Protein AF-A0A537M544-F1 (afdb_monomer)

Structure (mmCIF, N/CA/C/O backbone):
data_AF-A0A537M544-F1
#
_entry.id   AF-A0A537M544-F1
#
loop_
_atom_site.group_PDB
_atom_site.id
_atom_site.type_symbol
_atom_site.label_atom_id
_atom_site.label_alt_id
_atom_site.label_comp_id
_atom_site.label_asym_id
_atom_site.label_entity_id
_atom_site.label_seq_id
_atom_site.pdbx_PDB_ins_code
_atom_site.Cartn_x
_atom_site.Cartn_y
_atom_site.Cartn_z
_atom_site.occupancy
_atom_site.B_iso_or_equiv
_atom_site.auth_seq_id
_atom_site.auth_comp_id
_atom_site.auth_asym_id
_atom_site.auth_atom_id
_atom_site.pdbx_PDB_model_num
ATOM 1 N N . MET A 1 1 ? -10.351 19.462 -59.620 1.00 43.06 1 MET A N 1
ATOM 2 C CA . MET A 1 1 ? -10.305 20.820 -59.041 1.00 43.06 1 MET A CA 1
ATOM 3 C C . MET A 1 1 ? -9.239 20.833 -57.944 1.00 43.06 1 MET A C 1
ATOM 5 O O . MET A 1 1 ? -9.422 20.197 -56.920 1.00 43.06 1 MET A O 1
ATOM 9 N N . LYS A 1 2 ? -8.071 21.424 -58.215 1.00 50.50 2 LYS A N 1
ATOM 10 C CA . LYS A 1 2 ? -7.162 22.004 -57.196 1.00 50.50 2 LYS A CA 1
ATOM 11 C C . LYS A 1 2 ? -7.665 23.450 -56.921 1.00 50.50 2 LYS A C 1
ATOM 13 O O . LYS A 1 2 ? -8.463 23.882 -57.756 1.00 50.50 2 LYS A O 1
ATOM 18 N N . PRO A 1 3 ? -7.185 24.246 -55.932 1.00 56.25 3 PRO A N 1
ATOM 19 C CA . PRO A 1 3 ? -5.954 24.075 -55.134 1.00 56.25 3 PRO A CA 1
ATOM 20 C C . PRO A 1 3 ? -6.014 24.540 -53.646 1.00 56.25 3 PRO A C 1
ATOM 22 O O . PRO A 1 3 ? -6.920 25.253 -53.252 1.00 56.25 3 PRO A O 1
ATOM 25 N N . MET A 1 4 ? -4.925 24.232 -52.915 1.00 53.69 4 MET A N 1
ATOM 26 C CA . MET A 1 4 ? -4.202 25.088 -51.934 1.00 53.69 4 MET A CA 1
ATOM 27 C C . MET A 1 4 ? -4.937 25.481 -50.633 1.00 53.69 4 MET A C 1
ATOM 29 O O . MET A 1 4 ? -6.106 25.804 -50.637 1.00 53.69 4 MET A O 1
ATOM 33 N N . PHE A 1 5 ? -4.314 25.383 -49.453 1.00 49.84 5 PHE A N 1
ATOM 34 C CA . PHE A 1 5 ? -3.302 26.331 -48.978 1.00 49.84 5 PHE A CA 1
ATOM 35 C C . PHE A 1 5 ? -2.142 25.677 -48.215 1.00 49.84 5 PHE A C 1
ATOM 37 O O . PHE A 1 5 ? -2.294 24.716 -47.467 1.00 49.84 5 PHE A O 1
ATOM 44 N N . LYS A 1 6 ? -0.961 26.240 -48.468 1.00 44.25 6 LYS A N 1
ATOM 45 C CA . LYS A 1 6 ? 0.347 25.884 -47.924 1.00 44.25 6 LYS A CA 1
ATOM 46 C C . LYS A 1 6 ? 0.605 26.605 -46.595 1.00 44.25 6 LYS A C 1
ATOM 48 O O . LYS A 1 6 ? 0.137 27.719 -46.399 1.00 44.25 6 LYS A O 1
ATOM 53 N N . ALA A 1 7 ? 1.415 25.939 -45.773 1.00 49.7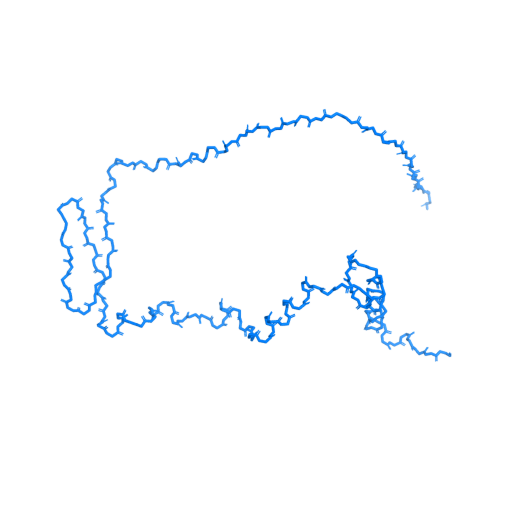5 7 ALA A N 1
ATOM 54 C CA . ALA A 1 7 ? 2.327 26.414 -44.731 1.00 49.75 7 ALA A CA 1
ATOM 55 C C . ALA A 1 7 ? 2.488 27.932 -44.507 1.00 49.75 7 ALA A C 1
ATOM 57 O O . ALA A 1 7 ? 2.773 28.675 -45.442 1.00 49.75 7 ALA A O 1
ATOM 58 N N . ALA A 1 8 ? 2.539 28.325 -43.231 1.00 46.22 8 ALA A N 1
ATOM 59 C CA . ALA A 1 8 ? 3.416 29.400 -42.773 1.00 46.22 8 ALA A CA 1
ATOM 60 C C . ALA A 1 8 ? 3.803 29.174 -41.302 1.00 46.22 8 ALA A C 1
ATOM 62 O O . ALA A 1 8 ? 3.033 29.428 -40.381 1.00 46.22 8 ALA A O 1
ATOM 63 N N . VAL A 1 9 ? 5.020 28.666 -41.112 1.00 46.50 9 VAL A N 1
ATOM 64 C CA . VAL A 1 9 ? 5.806 28.828 -39.887 1.00 46.50 9 VAL A CA 1
ATOM 65 C C . VAL A 1 9 ? 6.118 30.318 -39.744 1.00 46.50 9 VAL A C 1
ATOM 67 O O . VAL A 1 9 ? 6.648 30.916 -40.679 1.00 46.50 9 VAL A O 1
ATOM 70 N N . LEU A 1 10 ? 5.835 30.903 -38.581 1.00 44.44 10 LEU A N 1
ATOM 71 C CA . LEU A 1 10 ? 6.4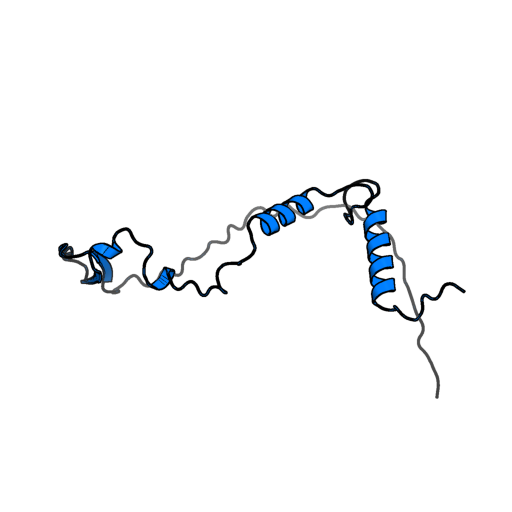14 32.177 -38.161 1.00 44.44 10 LEU A CA 1
ATOM 72 C C . LEU A 1 10 ? 7.182 31.953 -36.858 1.00 44.44 10 LEU A C 1
ATOM 74 O O . LEU A 1 10 ? 6.603 31.782 -35.789 1.00 44.44 10 LEU A O 1
ATOM 78 N N . LEU A 1 11 ? 8.508 31.935 -36.993 1.00 46.56 11 LEU A N 1
ATOM 79 C CA . LEU A 1 11 ? 9.452 32.202 -35.916 1.00 46.56 11 LEU A CA 1
ATOM 80 C C . LEU A 1 11 ? 9.291 33.668 -35.483 1.00 46.56 11 LEU A C 1
ATOM 82 O O . LEU A 1 11 ? 9.423 34.562 -36.317 1.00 46.56 11 LEU A O 1
ATOM 86 N N . ALA A 1 12 ? 9.117 33.915 -34.187 1.00 40.47 12 ALA A N 1
ATOM 87 C CA . ALA A 1 12 ? 9.454 35.197 -33.577 1.00 40.47 12 ALA A CA 1
ATOM 88 C C . ALA A 1 12 ? 10.026 34.956 -32.175 1.00 40.47 12 ALA A C 1
ATOM 90 O O . ALA A 1 12 ? 9.351 34.472 -31.270 1.00 40.47 12 ALA A O 1
ATOM 91 N N . ALA A 1 13 ? 11.313 35.261 -32.046 1.00 44.28 13 ALA A N 1
ATOM 92 C CA . ALA A 1 13 ? 12.051 35.344 -30.800 1.00 44.28 13 ALA A CA 1
ATOM 93 C C . ALA A 1 13 ? 11.671 36.618 -30.030 1.00 44.28 13 ALA A C 1
ATOM 95 O O . ALA A 1 13 ? 11.458 37.649 -30.660 1.00 44.28 13 ALA A O 1
ATOM 96 N N . ALA A 1 14 ? 11.670 36.559 -28.696 1.00 42.44 14 ALA A N 1
ATOM 97 C CA . ALA A 1 14 ? 12.258 37.574 -27.811 1.00 42.44 14 ALA A CA 1
ATOM 98 C C . ALA A 1 14 ? 11.936 37.244 -26.348 1.00 42.44 14 ALA A C 1
ATOM 100 O O . ALA A 1 14 ? 10.778 37.154 -25.947 1.00 42.44 14 ALA A O 1
ATOM 101 N N . ALA A 1 15 ? 12.990 37.095 -25.549 1.00 47.69 15 ALA A N 1
ATOM 102 C CA . ALA A 1 15 ? 12.916 37.142 -24.103 1.00 47.69 15 ALA A CA 1
ATOM 103 C C . ALA A 1 15 ? 12.469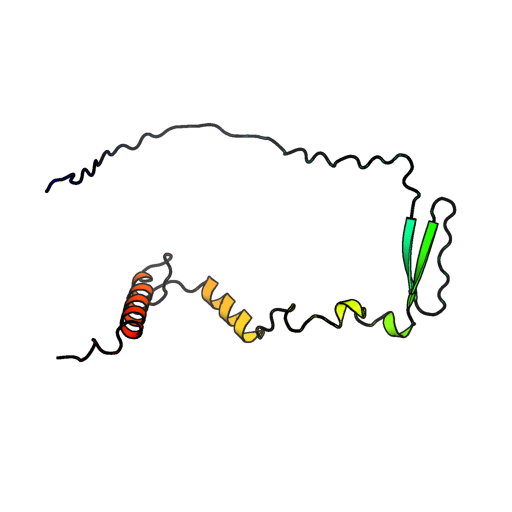 38.542 -23.653 1.00 47.69 15 ALA A C 1
ATOM 105 O O . ALA A 1 15 ? 13.068 39.540 -24.054 1.00 47.69 15 ALA A O 1
ATOM 106 N N . ALA A 1 16 ? 11.468 38.604 -22.779 1.00 43.94 16 ALA A N 1
ATOM 107 C CA . ALA A 1 16 ? 11.195 39.769 -21.950 1.00 43.94 16 ALA A CA 1
ATOM 108 C C . ALA A 1 16 ? 11.149 39.303 -20.493 1.00 43.94 16 ALA A C 1
ATOM 110 O O . ALA A 1 16 ? 10.290 38.516 -20.096 1.00 43.94 16 ALA A O 1
ATOM 111 N N . LEU A 1 17 ? 12.140 39.750 -19.722 1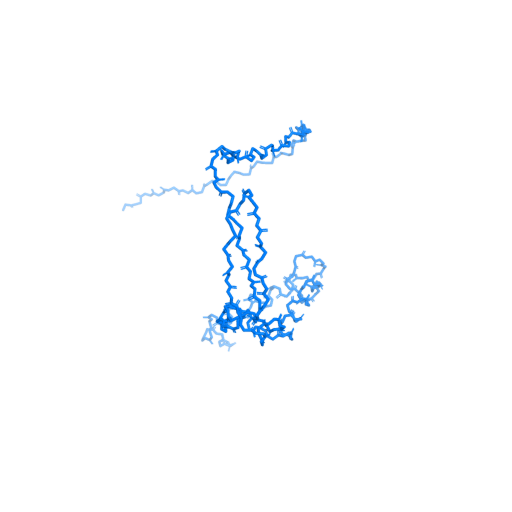.00 50.34 17 LEU A N 1
ATOM 112 C CA . LEU A 1 17 ? 12.152 39.651 -18.273 1.00 50.34 17 LEU A CA 1
ATOM 113 C C . LEU A 1 17 ? 11.167 40.655 -17.655 1.00 50.34 17 LEU A C 1
ATOM 115 O O . LEU A 1 17 ? 11.055 41.784 -18.129 1.00 50.34 17 LEU A O 1
ATOM 119 N N . ALA A 1 18 ? 10.654 40.239 -16.490 1.00 45.00 18 ALA A N 1
ATOM 120 C CA . ALA A 1 18 ? 10.150 41.033 -15.361 1.00 45.00 18 ALA A CA 1
ATOM 121 C C . ALA A 1 18 ? 8.618 41.255 -15.280 1.00 45.00 18 ALA A C 1
ATOM 123 O O . ALA A 1 18 ? 7.900 41.133 -16.266 1.00 45.00 18 ALA A O 1
ATOM 124 N N . PRO A 1 19 ? 8.094 41.589 -14.085 1.00 55.03 19 PRO A N 1
ATOM 125 C CA . PRO A 1 19 ? 7.966 40.689 -12.934 1.00 55.03 19 PRO A CA 1
ATOM 126 C C . PRO A 1 19 ? 6.529 40.753 -12.381 1.00 55.03 19 PRO A C 1
ATOM 128 O O . PRO A 1 19 ? 5.989 41.840 -12.204 1.00 55.03 19 PRO A O 1
ATOM 131 N N . ILE A 1 20 ? 5.881 39.627 -12.074 1.00 52.03 20 ILE A N 1
ATOM 132 C CA . ILE A 1 20 ? 4.526 39.672 -11.496 1.00 52.03 20 ILE A CA 1
ATOM 133 C C . ILE A 1 20 ? 4.492 38.872 -10.201 1.00 52.03 20 ILE A C 1
ATOM 135 O O . ILE A 1 20 ? 4.327 37.659 -10.178 1.00 52.03 20 ILE A O 1
ATOM 139 N N . SER A 1 21 ? 4.706 39.653 -9.145 1.00 44.41 21 SER A N 1
ATOM 140 C CA . SER A 1 21 ? 3.935 39.671 -7.907 1.00 44.41 21 SER A CA 1
ATOM 141 C C . SER A 1 21 ? 3.844 38.374 -7.113 1.00 44.41 21 SER A C 1
ATOM 143 O O . SER A 1 21 ? 3.132 37.433 -7.450 1.00 44.41 21 SER A O 1
ATOM 145 N N . ALA A 1 22 ? 4.494 38.432 -5.950 1.00 49.16 22 ALA A N 1
ATOM 146 C CA . ALA A 1 22 ? 4.098 37.721 -4.751 1.00 49.16 22 ALA A CA 1
ATOM 147 C C . ALA A 1 22 ? 2.568 37.615 -4.652 1.00 49.16 22 ALA A C 1
ATOM 149 O O . ALA A 1 22 ? 1.882 38.612 -4.435 1.00 49.16 22 ALA A O 1
ATOM 150 N N . GLN A 1 23 ? 2.051 36.396 -4.765 1.00 54.59 23 GLN A N 1
ATOM 151 C CA . GLN A 1 23 ? 0.729 36.068 -4.254 1.00 54.59 23 GLN A CA 1
ATOM 152 C C . GLN A 1 23 ? 0.932 35.373 -2.914 1.00 54.59 23 GLN A C 1
ATOM 154 O O . GLN A 1 23 ? 0.924 34.154 -2.780 1.00 54.59 23 GLN A O 1
ATOM 159 N N . THR A 1 24 ? 1.195 36.230 -1.928 1.00 45.44 24 THR A N 1
ATOM 160 C CA . THR A 1 24 ? 0.791 36.028 -0.542 1.00 45.44 24 THR A CA 1
ATOM 161 C C . THR A 1 24 ? -0.708 35.745 -0.515 1.00 45.44 24 THR A C 1
ATOM 163 O O . THR A 1 24 ? -1.487 36.477 -1.115 1.00 45.44 24 THR A O 1
ATOM 166 N N . SER A 1 25 ? -1.073 34.709 0.235 1.00 52.00 25 SER A N 1
ATOM 167 C CA . SER A 1 25 ? -2.387 34.488 0.837 1.00 52.00 25 SER A CA 1
ATOM 168 C C . SER A 1 25 ? -3.612 34.525 -0.080 1.00 52.00 25 SER A C 1
ATOM 170 O O . SER A 1 25 ? -4.216 35.557 -0.336 1.00 52.00 25 SER A O 1
ATOM 172 N N . SER A 1 26 ? -4.176 33.346 -0.296 1.00 48.41 26 SER A N 1
ATOM 173 C CA . SER A 1 26 ? -5.452 33.095 0.371 1.00 48.41 26 SER A CA 1
ATOM 174 C C . SER A 1 26 ? -5.431 31.674 0.903 1.00 48.41 26 SER A C 1
ATOM 176 O O . SER A 1 26 ? -5.467 30.696 0.161 1.00 48.41 26 SER A O 1
ATOM 178 N N . ALA A 1 27 ? -5.318 31.581 2.229 1.00 49.97 27 ALA A N 1
ATOM 179 C CA . ALA A 1 27 ? -5.846 30.455 2.963 1.00 49.97 27 ALA A CA 1
ATOM 180 C C . ALA A 1 27 ? -7.276 30.259 2.459 1.00 49.97 27 ALA A C 1
ATOM 182 O O . ALA A 1 27 ? -8.149 31.092 2.721 1.00 49.97 27 ALA A O 1
ATOM 183 N N . GLN A 1 28 ? -7.493 29.214 1.661 1.00 45.47 28 GLN A N 1
ATOM 184 C CA . GLN A 1 28 ? -8.835 28.751 1.379 1.00 45.47 28 GLN A CA 1
ATOM 185 C C . GLN A 1 28 ? -9.390 28.326 2.729 1.00 45.47 28 GLN A C 1
ATOM 187 O O . GLN A 1 28 ? -9.082 27.254 3.246 1.00 45.47 28 GLN A O 1
ATOM 192 N N . SER A 1 29 ? -10.144 29.251 3.319 1.00 49.12 29 SER A N 1
ATOM 193 C CA . SER A 1 29 ? -11.088 28.978 4.380 1.00 49.12 29 SER A CA 1
ATOM 194 C C . SER A 1 29 ? -12.007 27.911 3.813 1.00 49.12 29 SER A C 1
ATOM 196 O O . SER A 1 29 ? -12.929 28.201 3.052 1.00 49.12 29 SER A O 1
ATOM 198 N N . GLN A 1 30 ? -11.680 26.655 4.105 1.00 47.03 30 GLN A N 1
ATOM 199 C CA . GLN A 1 30 ? -12.636 25.575 4.047 1.00 47.03 30 GLN A CA 1
ATOM 200 C C . GLN A 1 30 ? -13.698 25.970 5.061 1.00 47.03 30 GLN A C 1
ATOM 202 O O . GLN A 1 30 ? -13.544 25.759 6.259 1.00 47.03 30 GLN A O 1
ATOM 207 N N . SER A 1 31 ? -14.741 26.635 4.566 1.00 43.69 31 SER A N 1
ATOM 208 C CA . SER A 1 31 ? -16.032 26.629 5.220 1.00 43.69 31 SER A CA 1
ATOM 209 C C . SER A 1 31 ? -16.381 25.154 5.345 1.00 43.69 31 SER A C 1
ATOM 211 O O . SER A 1 31 ? -16.814 24.508 4.390 1.00 43.69 31 SER A O 1
ATOM 213 N N . SER A 1 32 ? -16.091 24.594 6.518 1.00 41.59 32 SER A N 1
ATOM 214 C CA . SER A 1 32 ? -16.887 23.512 7.049 1.00 41.59 32 SER A CA 1
ATOM 215 C C . SER A 1 32 ? -18.316 23.993 6.895 1.00 41.59 32 SER A C 1
ATOM 217 O O . SER A 1 32 ? -18.682 25.033 7.442 1.00 41.59 32 SER A O 1
ATOM 219 N N . ALA A 1 33 ? -19.091 23.305 6.066 1.00 45.88 33 ALA A N 1
ATOM 220 C CA . ALA A 1 33 ? -20.524 23.373 6.206 1.00 45.88 33 ALA A CA 1
ATOM 221 C C . ALA A 1 33 ? -20.791 23.042 7.677 1.00 45.88 33 ALA A C 1
ATOM 223 O O . ALA A 1 33 ? -20.547 21.911 8.102 1.00 45.88 33 ALA A O 1
ATOM 224 N N . GLU A 1 34 ? -21.172 24.051 8.461 1.00 43.38 34 GLU A N 1
ATOM 225 C CA . GLU A 1 34 ? -21.836 23.859 9.737 1.00 43.38 34 GLU A CA 1
ATOM 226 C C . GLU A 1 34 ? -23.025 22.949 9.419 1.00 43.38 34 GLU A C 1
ATOM 228 O O . GLU A 1 34 ? -24.051 23.380 8.891 1.00 43.38 34 GLU A O 1
ATOM 233 N N . ALA A 1 35 ? -22.839 21.646 9.629 1.00 46.38 35 ALA A N 1
ATOM 234 C CA . ALA A 1 35 ? -23.950 20.735 9.734 1.00 46.38 35 ALA A CA 1
ATOM 235 C C . ALA A 1 35 ? -24.768 21.276 10.899 1.00 46.38 35 ALA A C 1
ATOM 237 O O . ALA A 1 35 ? -24.259 21.350 12.017 1.00 46.38 35 ALA A O 1
ATOM 238 N N . ASP A 1 36 ? -25.975 21.732 10.582 1.00 41.78 36 ASP A N 1
ATOM 239 C CA . ASP A 1 36 ? -26.987 22.188 11.519 1.00 41.78 36 ASP A CA 1
ATOM 240 C C . ASP A 1 36 ? -26.975 21.284 12.762 1.00 41.78 36 ASP A C 1
ATOM 242 O O . ASP A 1 36 ? -27.391 20.126 12.730 1.00 41.78 36 ASP A O 1
ATOM 246 N N . ALA A 1 37 ? -26.368 21.788 13.837 1.00 53.47 37 ALA A N 1
ATOM 247 C CA . ALA A 1 37 ? -26.184 21.078 15.096 1.00 53.47 37 ALA A CA 1
ATOM 248 C C . ALA A 1 37 ? -27.386 21.305 16.022 1.00 53.47 37 ALA A C 1
ATOM 250 O O . ALA A 1 37 ? -27.259 21.234 17.246 1.00 53.47 37 ALA A O 1
ATOM 251 N N . SER A 1 38 ? -28.553 21.605 15.450 1.00 51.72 38 SER A N 1
ATOM 252 C CA . SER A 1 38 ? -29.801 21.733 16.182 1.00 51.72 38 SER A CA 1
ATOM 253 C C . SER A 1 38 ? -30.706 20.536 15.866 1.00 51.72 38 SER A C 1
ATOM 255 O O . SER A 1 38 ? -31.268 20.403 14.789 1.00 51.72 38 SER A O 1
ATOM 257 N N . ALA A 1 39 ? -30.812 19.632 16.847 1.00 53.06 39 ALA A N 1
ATOM 258 C CA . ALA A 1 39 ? -31.704 18.465 16.882 1.00 53.06 39 ALA A CA 1
ATOM 259 C C . ALA A 1 39 ? -31.323 17.202 16.075 1.00 53.06 39 ALA A C 1
ATOM 261 O O . ALA A 1 39 ? -32.181 16.349 15.841 1.00 53.06 39 ALA A O 1
ATOM 262 N N . GLN A 1 40 ? -30.040 16.972 15.775 1.00 58.59 40 GLN A N 1
ATOM 263 C CA . GLN A 1 40 ? -29.579 15.600 15.527 1.00 58.59 40 GLN A CA 1
ATOM 264 C C . GLN A 1 40 ? -29.571 14.861 16.870 1.00 58.59 40 GLN A C 1
ATOM 266 O O . GLN A 1 40 ? -28.706 15.101 17.715 1.00 58.59 40 GLN A O 1
ATOM 271 N N . GLU A 1 41 ? -30.538 13.969 17.078 1.00 70.88 41 GLU A N 1
ATOM 272 C CA . GLU A 1 41 ? -30.491 12.976 18.149 1.00 70.88 41 GLU A CA 1
ATOM 273 C C . GLU A 1 41 ? -29.094 12.331 18.162 1.00 70.88 41 GLU A C 1
ATOM 275 O O . GLU A 1 41 ? -28.623 11.804 17.148 1.00 70.88 41 GLU A O 1
ATOM 280 N N . LYS A 1 42 ? -28.368 12.452 19.280 1.00 76.75 42 LYS A N 1
ATOM 281 C CA . LYS A 1 42 ? -27.007 11.920 19.386 1.00 76.75 42 LYS A CA 1
ATOM 282 C C . LYS A 1 42 ? -27.102 10.394 19.359 1.00 76.75 42 LYS A C 1
ATOM 284 O O . LYS A 1 42 ? -27.589 9.792 20.310 1.00 76.75 42 LYS A O 1
ATOM 289 N N . ILE A 1 43 ? -26.663 9.768 18.265 1.00 78.75 43 ILE A N 1
ATOM 290 C CA . ILE A 1 43 ? -26.650 8.305 18.111 1.00 78.75 43 ILE A CA 1
ATOM 291 C C . ILE A 1 43 ? -25.204 7.809 18.121 1.00 78.75 43 ILE A C 1
ATOM 293 O O . ILE A 1 43 ? -24.445 8.056 17.181 1.00 78.75 43 ILE A O 1
ATOM 297 N N . SER A 1 44 ? -24.842 7.048 19.153 1.00 78.88 44 SER A N 1
ATOM 298 C CA . SER A 1 44 ? -23.533 6.411 19.288 1.00 78.88 44 SER A CA 1
ATOM 299 C C . SER A 1 44 ? -23.615 4.933 18.904 1.00 78.88 44 SER A C 1
ATOM 301 O O . SER A 1 44 ? -24.407 4.175 19.465 1.00 78.88 44 SER A O 1
ATOM 303 N N . ARG A 1 45 ? -22.817 4.509 17.916 1.00 86.31 45 ARG A N 1
ATOM 304 C CA . ARG A 1 45 ? -22.788 3.124 17.414 1.00 86.31 45 ARG A CA 1
ATOM 305 C C . ARG A 1 45 ? -21.524 2.433 17.908 1.00 86.31 45 ARG A C 1
ATOM 307 O O . ARG A 1 45 ? -20.431 2.782 17.471 1.00 86.31 45 ARG A O 1
ATOM 314 N N . LEU A 1 46 ? -21.673 1.450 18.793 1.00 86.56 46 LEU A N 1
ATOM 315 C CA . LEU A 1 46 ? -20.552 0.699 19.366 1.00 86.56 46 LEU A CA 1
ATOM 316 C C . LEU A 1 46 ? -20.639 -0.783 19.003 1.00 86.56 46 LEU A C 1
ATOM 318 O O . LEU A 1 46 ? -21.722 -1.339 18.823 1.00 86.56 46 LEU A O 1
ATOM 322 N N . VAL A 1 47 ? -19.483 -1.440 18.914 1.00 86.38 47 VAL A N 1
ATOM 323 C CA . VAL A 1 47 ? -19.392 -2.894 18.739 1.00 86.38 47 VAL A CA 1
ATOM 324 C C . VAL A 1 47 ? -18.965 -3.510 20.063 1.00 86.38 47 VAL A C 1
ATOM 326 O O . VAL A 1 47 ? -17.926 -3.150 20.608 1.00 86.38 47 VAL A O 1
ATOM 329 N N . VAL A 1 48 ? -19.777 -4.432 20.572 1.00 90.06 48 VAL A N 1
ATOM 330 C CA . VAL A 1 48 ? -19.582 -5.083 21.873 1.00 90.06 48 VAL A CA 1
ATOM 331 C C . VAL A 1 48 ? -19.284 -6.562 21.648 1.00 90.06 48 VAL A C 1
ATOM 333 O O . VAL A 1 48 ? -19.931 -7.202 20.814 1.00 90.06 48 VAL A O 1
ATOM 336 N N . TYR A 1 49 ? -18.309 -7.109 22.372 1.00 88.50 49 TYR A N 1
ATOM 337 C CA . T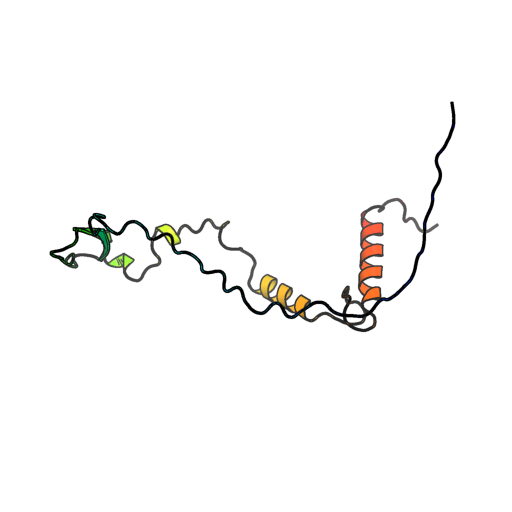YR A 1 49 ? -17.855 -8.488 22.193 1.00 88.50 49 TYR A CA 1
ATOM 338 C C . TYR A 1 49 ? -18.424 -9.401 23.280 1.00 88.50 49 TYR A C 1
ATOM 340 O O . TYR A 1 49 ? -18.551 -9.015 24.438 1.00 88.50 49 TYR A O 1
ATOM 348 N N . GLY A 1 50 ? -18.809 -10.617 22.897 1.00 86.12 50 GLY A N 1
ATOM 349 C CA . GLY A 1 50 ? -19.275 -11.628 23.837 1.00 86.12 50 GLY A CA 1
ATOM 350 C C . GLY A 1 50 ? -20.485 -11.188 24.653 1.00 86.12 50 GLY A C 1
ATOM 351 O O . GLY A 1 50 ? -21.537 -10.846 24.107 1.00 86.12 50 GLY A O 1
ATOM 352 N N . ASN A 1 51 ? -20.305 -11.221 25.973 1.00 85.81 51 ASN A N 1
ATOM 353 C CA . ASN A 1 51 ? -21.299 -10.825 26.967 1.00 85.81 51 ASN A CA 1
ATOM 354 C C . ASN A 1 51 ? -20.970 -9.485 27.633 1.00 85.81 51 ASN A C 1
ATOM 356 O O . ASN A 1 51 ? -21.560 -9.172 28.666 1.00 85.81 51 ASN A O 1
ATOM 360 N N . ASP A 1 52 ? -20.068 -8.690 27.052 1.00 87.12 52 ASP A N 1
ATOM 361 C CA . ASP A 1 52 ? -19.771 -7.365 27.582 1.00 87.12 52 ASP A CA 1
ATOM 362 C C . ASP A 1 52 ? -21.060 -6.511 27.623 1.00 87.12 52 ASP A C 1
ATOM 364 O O . ASP A 1 52 ? -21.926 -6.619 26.732 1.00 87.12 52 ASP A O 1
ATOM 368 N N . PRO A 1 53 ? -21.238 -5.688 28.672 1.00 87.44 53 PRO A N 1
ATOM 369 C CA . PRO A 1 53 ? -22.385 -4.802 28.775 1.00 87.44 53 PRO A CA 1
ATOM 370 C C . PRO A 1 53 ? -22.273 -3.660 27.757 1.00 87.44 53 PRO A C 1
ATOM 372 O O . PRO A 1 53 ? -21.212 -3.068 27.568 1.00 87.44 53 PRO A O 1
ATOM 375 N N . CYS A 1 54 ? -23.392 -3.331 27.109 1.00 88.25 54 CYS A N 1
ATOM 376 C CA . CYS A 1 54 ? -23.494 -2.118 26.302 1.00 88.25 54 CYS A CA 1
ATOM 377 C C . CYS A 1 54 ? -23.521 -0.905 27.249 1.00 88.25 54 CYS A C 1
ATOM 379 O O . CYS A 1 54 ? -24.368 -0.886 28.146 1.00 88.25 54 CYS A O 1
ATOM 381 N N . PRO A 1 55 ? -22.619 0.082 27.102 1.00 85.94 55 PRO A N 1
ATOM 382 C CA . PRO A 1 55 ? -22.609 1.246 27.977 1.00 85.94 55 PRO A CA 1
ATOM 383 C C . PRO A 1 55 ? -23.883 2.071 27.776 1.00 85.94 55 PRO A C 1
ATOM 385 O O . PRO A 1 55 ? -24.309 2.306 26.646 1.00 85.94 55 PRO A O 1
ATOM 388 N N . HIS A 1 56 ? -24.481 2.515 28.880 1.00 84.25 56 HIS A N 1
ATOM 389 C CA . HIS A 1 56 ? -25.629 3.413 28.856 1.00 84.25 56 HIS A CA 1
ATOM 390 C C . HIS A 1 56 ? -25.157 4.868 28.893 1.00 84.25 56 HIS A C 1
ATOM 392 O O . HIS A 1 56 ? -24.195 5.193 29.589 1.00 84.25 56 HIS A O 1
ATOM 398 N N . ALA A 1 57 ? -25.834 5.735 28.148 1.00 81.06 57 ALA A N 1
ATOM 399 C CA . ALA A 1 57 ? -25.628 7.172 28.194 1.00 81.06 57 ALA A CA 1
ATOM 400 C C . ALA A 1 57 ? -26.994 7.860 28.260 1.00 81.06 57 ALA A C 1
ATOM 402 O O . ALA A 1 57 ? -27.935 7.406 27.613 1.00 81.06 57 ALA A O 1
ATOM 403 N N . GLU A 1 58 ? -27.095 8.928 29.051 1.00 80.12 58 GLU A N 1
ATOM 404 C CA . GLU A 1 58 ? -28.378 9.584 29.341 1.00 80.12 58 GLU A CA 1
ATOM 405 C C . GLU A 1 58 ? -28.806 10.554 28.228 1.00 80.12 58 GLU A C 1
ATOM 407 O O . GLU A 1 58 ? -29.979 10.623 27.879 1.00 80.12 58 GLU A O 1
ATOM 412 N N . ASP A 1 59 ? -27.839 11.228 27.599 1.00 84.00 59 ASP A N 1
ATOM 413 C CA . ASP A 1 59 ? -28.091 12.270 26.591 1.00 84.00 59 ASP A CA 1
ATOM 414 C C . ASP A 1 59 ? -28.015 11.765 25.135 1.00 84.00 59 ASP A C 1
ATOM 416 O O . ASP A 1 59 ? -28.022 12.565 24.193 1.00 84.00 59 ASP A O 1
ATOM 420 N N . GLN A 1 60 ? -27.841 10.453 24.921 1.00 80.50 60 GLN A N 1
ATOM 421 C CA . GLN A 1 60 ? -27.634 9.875 23.587 1.00 80.50 60 GLN A CA 1
ATOM 422 C C . GLN A 1 60 ? -28.120 8.425 23.480 1.00 80.50 60 GLN A C 1
ATOM 424 O O . GLN A 1 60 ? -27.913 7.610 24.379 1.00 80.50 60 GLN A O 1
ATOM 429 N N . ILE A 1 61 ? -28.690 8.071 22.328 1.00 81.44 61 ILE A N 1
ATOM 430 C CA . ILE A 1 61 ? -29.058 6.689 22.021 1.00 81.44 61 ILE A CA 1
ATOM 431 C C . ILE A 1 61 ? -27.792 5.898 21.701 1.00 81.44 61 ILE A C 1
ATOM 433 O O . ILE A 1 61 ? -27.068 6.200 20.750 1.00 81.44 61 ILE A O 1
ATOM 437 N N . VAL A 1 62 ? -27.553 4.833 22.466 1.00 86.25 62 VAL A N 1
ATOM 438 C CA . VAL A 1 62 ? -26.456 3.896 22.218 1.00 86.25 62 VAL A CA 1
ATOM 439 C C . VAL A 1 62 ? -26.982 2.649 21.509 1.00 86.25 62 VAL A C 1
ATOM 441 O O . VAL A 1 62 ? -27.747 1.871 22.074 1.00 86.25 62 VAL A O 1
ATOM 444 N N . VAL A 1 63 ? -26.544 2.432 20.267 1.00 88.25 63 VAL A N 1
ATOM 445 C CA . VAL A 1 63 ? -26.862 1.229 19.485 1.00 88.25 63 VAL A CA 1
ATOM 446 C C . VAL A 1 63 ? -25.646 0.309 19.476 1.00 88.25 63 VAL A C 1
ATOM 448 O O . VAL A 1 63 ? -24.646 0.583 18.807 1.00 88.25 63 VAL A O 1
ATOM 451 N N . CYS A 1 64 ? -25.736 -0.800 20.210 1.00 89.94 64 CYS A N 1
ATOM 452 C CA . CYS A 1 64 ? -24.667 -1.789 20.295 1.00 89.94 64 CYS A CA 1
ATOM 453 C C . CYS A 1 64 ? -24.872 -2.944 19.310 1.00 89.94 64 CYS A C 1
ATOM 455 O O . CYS A 1 64 ? -25.829 -3.711 19.410 1.00 89.94 64 CYS A O 1
ATOM 457 N N . ALA A 1 65 ? -23.925 -3.127 18.395 1.00 87.75 65 ALA A N 1
ATOM 458 C CA . ALA A 1 65 ? -23.839 -4.323 17.570 1.00 87.75 65 ALA A CA 1
ATOM 459 C C . ALA A 1 65 ? -23.016 -5.391 18.306 1.00 87.75 65 ALA A C 1
ATOM 461 O O . ALA A 1 65 ? -21.817 -5.218 18.523 1.00 87.75 65 ALA A O 1
ATOM 462 N N . ARG A 1 66 ? -23.641 -6.513 18.682 1.00 87.50 66 ARG A N 1
ATOM 463 C CA . ARG A 1 66 ? -22.940 -7.609 19.367 1.00 87.50 66 ARG A CA 1
ATOM 464 C C . ARG A 1 66 ? -22.174 -8.493 18.374 1.00 87.50 66 ARG A C 1
ATOM 466 O O . ARG A 1 66 ? -22.671 -8.815 17.287 1.00 87.50 66 ARG A O 1
ATOM 473 N N . ARG A 1 67 ? -20.953 -8.879 18.740 1.00 87.44 67 ARG A N 1
ATOM 474 C CA . ARG A 1 67 ? -20.081 -9.823 18.019 1.00 87.44 67 ARG A CA 1
ATOM 475 C C . ARG A 1 67 ? -19.575 -10.898 18.991 1.00 87.44 67 ARG A C 1
ATOM 477 O O . ARG A 1 67 ? -19.498 -10.628 20.185 1.00 87.44 67 ARG A O 1
ATOM 484 N N . PRO A 1 68 ? -19.267 -12.123 18.538 1.00 87.62 68 PRO A N 1
ATOM 485 C CA . PRO A 1 68 ? -18.763 -13.171 19.428 1.00 87.62 68 PRO A CA 1
ATOM 486 C C . PRO A 1 68 ? -17.359 -12.836 19.961 1.00 87.62 68 PRO A C 1
ATOM 488 O O . PRO A 1 68 ? -16.603 -12.119 19.309 1.00 87.62 68 PRO A O 1
ATOM 491 N N . GLU A 1 69 ? -16.990 -13.387 21.124 1.00 84.62 69 GLU A N 1
ATOM 492 C CA . GLU A 1 69 ? -15.665 -13.190 21.755 1.00 84.62 69 GLU A CA 1
ATOM 493 C C . GLU A 1 69 ? -14.494 -13.513 20.818 1.00 84.62 69 GLU A C 1
ATOM 495 O O . GLU A 1 69 ? -13.491 -12.804 20.778 1.00 84.62 69 GLU A O 1
ATOM 500 N N . SER A 1 70 ? -14.647 -14.546 19.988 1.00 85.31 70 SER A N 1
ATOM 501 C CA . SER A 1 70 ? -13.626 -14.975 19.028 1.00 85.31 70 SER A CA 1
ATOM 502 C C . SER A 1 70 ? -13.267 -13.919 17.973 1.00 85.31 70 SER A C 1
ATOM 504 O O . SER A 1 70 ? -12.260 -14.062 17.284 1.00 85.31 70 SER A O 1
ATOM 506 N N . GLU A 1 71 ? -14.094 -12.884 17.803 1.00 86.19 71 GLU A N 1
ATOM 507 C CA . GLU A 1 71 ? -13.887 -11.802 16.835 1.00 86.19 71 GLU A CA 1
ATOM 508 C C . GLU A 1 71 ? -13.127 -10.605 17.425 1.00 86.19 71 GLU A C 1
ATOM 510 O O . GLU A 1 71 ? -12.743 -9.725 16.665 1.00 86.19 71 GLU A O 1
ATOM 515 N N . ARG A 1 72 ? -12.856 -10.564 18.740 1.00 85.19 72 ARG A N 1
ATOM 516 C CA . ARG A 1 72 ? -12.175 -9.424 19.388 1.00 85.19 72 ARG A CA 1
ATOM 517 C C . ARG A 1 72 ? -10.752 -9.192 18.865 1.00 85.19 72 ARG A C 1
ATOM 519 O O . ARG A 1 72 ? -10.328 -8.051 18.723 1.00 85.19 72 ARG A O 1
ATOM 526 N N . TYR A 1 73 ? -10.027 -10.270 18.564 1.00 87.69 73 TYR A N 1
ATOM 527 C CA . TYR A 1 73 ? -8.626 -10.227 18.115 1.00 87.69 73 TYR A CA 1
ATOM 528 C C . TYR A 1 73 ? -8.439 -10.631 16.651 1.00 87.69 73 TYR A C 1
ATOM 530 O O . TYR A 1 73 ? -7.314 -10.698 16.158 1.00 87.69 73 TYR A O 1
ATOM 538 N N . ARG A 1 74 ? -9.531 -10.945 15.948 1.00 86.00 74 ARG A N 1
ATOM 539 C CA . ARG A 1 74 ? -9.488 -11.382 14.553 1.00 86.00 74 ARG A CA 1
ATOM 540 C C . ARG A 1 74 ? -9.882 -10.215 13.651 1.00 86.00 74 ARG A C 1
ATOM 542 O O . ARG A 1 74 ? -10.798 -9.472 13.973 1.00 86.00 74 ARG A O 1
ATOM 549 N N . ILE A 1 75 ? -9.242 -10.104 12.485 1.00 85.62 75 ILE A N 1
ATOM 550 C CA . ILE A 1 75 ? -9.614 -9.148 11.422 1.00 85.62 75 ILE A CA 1
ATOM 551 C C . ILE A 1 75 ? -11.129 -9.233 11.187 1.00 85.62 75 ILE A C 1
ATOM 553 O O . ILE A 1 75 ? -11.580 -10.349 10.949 1.00 85.62 75 ILE A O 1
ATOM 557 N N . PRO A 1 76 ? -11.920 -8.149 11.257 1.00 84.56 76 PRO A N 1
ATOM 558 C CA . PRO A 1 76 ? -13.379 -8.206 11.112 1.00 84.56 76 PRO A CA 1
ATOM 559 C C . PRO A 1 76 ? -13.827 -8.945 9.844 1.00 84.56 76 PRO A C 1
ATOM 561 O O . PRO A 1 76 ? -13.184 -8.795 8.812 1.00 84.56 76 PRO A O 1
ATOM 564 N N . LYS A 1 77 ? -14.943 -9.698 9.879 1.00 81.88 77 LYS A N 1
ATOM 565 C CA . LYS A 1 77 ? -15.446 -10.457 8.705 1.00 81.88 77 LYS A CA 1
ATOM 566 C C . LYS A 1 77 ? -15.470 -9.653 7.400 1.00 81.88 77 LYS A C 1
ATOM 568 O O . LYS A 1 77 ? -15.001 -10.156 6.393 1.00 81.88 77 LYS A O 1
ATOM 573 N N . ALA A 1 78 ? -15.944 -8.409 7.441 1.00 79.50 78 ALA A N 1
ATOM 574 C CA . ALA A 1 78 ? -16.018 -7.542 6.262 1.00 79.50 78 ALA A CA 1
ATOM 575 C C . ALA A 1 78 ? -14.648 -7.230 5.623 1.00 79.50 78 ALA A C 1
ATOM 577 O O . ALA A 1 78 ? -14.594 -6.850 4.465 1.00 79.50 78 ALA A O 1
ATOM 578 N N . LEU A 1 79 ? -13.556 -7.376 6.378 1.00 80.25 79 LEU A N 1
ATOM 579 C CA . LEU A 1 79 ? -12.176 -7.181 5.924 1.00 80.25 79 LEU A CA 1
ATOM 580 C C . LEU A 1 79 ? -11.458 -8.508 5.633 1.00 80.25 79 LEU A C 1
ATOM 582 O O . LEU A 1 79 ? -10.290 -8.495 5.262 1.00 80.25 79 LEU A O 1
ATOM 586 N N . ARG A 1 80 ? -12.106 -9.656 5.863 1.00 81.44 80 ARG A N 1
ATOM 587 C CA . ARG A 1 80 ? -11.531 -10.972 5.531 1.00 81.44 80 ARG A CA 1
ATOM 588 C C . ARG A 1 80 ? -11.711 -11.289 4.067 1.00 81.44 80 ARG A C 1
ATOM 590 O O . ARG A 1 80 ? -10.793 -11.802 3.439 1.00 81.44 80 ARG A O 1
ATOM 597 N N . ASP A 1 81 ? -12.883 -10.947 3.558 1.00 74.25 81 ASP A N 1
ATOM 598 C CA . ASP A 1 81 ? -13.227 -11.063 2.155 1.00 74.25 81 ASP A CA 1
ATOM 599 C C . ASP A 1 81 ? -12.704 -9.808 1.448 1.00 74.25 81 ASP A C 1
ATOM 601 O O . ASP A 1 81 ? -13.452 -9.043 0.848 1.00 74.25 81 ASP A O 1
ATOM 605 N N . THR A 1 82 ? -11.400 -9.532 1.576 1.00 63.56 82 THR A N 1
ATOM 606 C CA . THR A 1 82 ? -10.762 -8.719 0.549 1.00 63.56 82 THR A CA 1
ATOM 607 C C . THR A 1 82 ? -10.884 -9.557 -0.703 1.00 63.56 82 THR A C 1
ATOM 609 O O . THR A 1 82 ? -10.256 -10.621 -0.781 1.00 63.56 82 THR A O 1
ATOM 612 N N . ASP A 1 83 ? -11.719 -9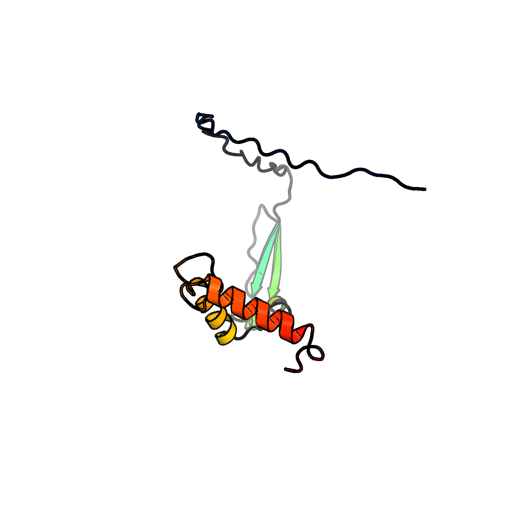.118 -1.646 1.00 61.25 83 ASP A N 1
ATOM 613 C CA . ASP A 1 83 ? -11.658 -9.628 -3.005 1.00 61.25 83 ASP A CA 1
ATOM 614 C C . ASP A 1 83 ? -10.174 -9.724 -3.341 1.00 61.25 83 ASP A C 1
ATOM 616 O O . ASP A 1 83 ? -9.415 -8.776 -3.123 1.00 61.25 83 ASP A O 1
ATOM 620 N N . THR A 1 84 ? -9.718 -10.891 -3.780 1.00 55.00 84 THR A N 1
ATOM 621 C CA . THR A 1 84 ? -8.307 -11.088 -4.150 1.00 55.00 84 THR A CA 1
ATOM 622 C C . THR A 1 84 ? -7.872 -10.086 -5.242 1.00 55.00 84 T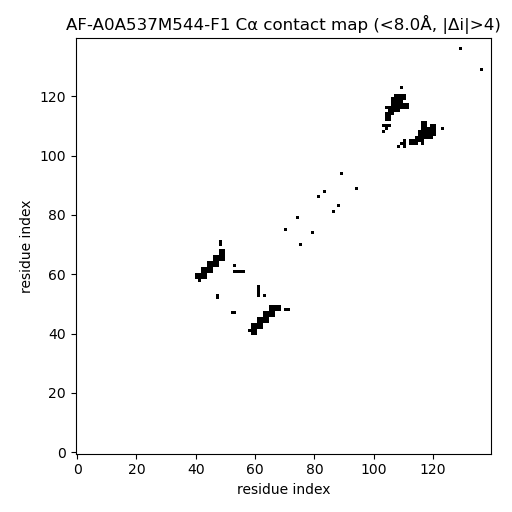HR A C 1
ATOM 624 O O . THR A 1 84 ? -6.685 -9.864 -5.449 1.00 55.00 84 THR A O 1
ATOM 627 N N . GLU A 1 85 ? -8.848 -9.402 -5.843 1.00 55.12 85 GLU A N 1
ATOM 628 C CA . GLU A 1 85 ? -8.753 -8.292 -6.787 1.00 55.12 85 GLU A CA 1
ATOM 629 C C . GLU A 1 85 ? -8.530 -6.897 -6.150 1.00 55.12 85 GLU A C 1
ATOM 631 O O . GLU A 1 85 ? -8.099 -5.976 -6.839 1.00 55.12 85 GLU A O 1
ATOM 636 N N . ALA A 1 86 ? -8.832 -6.694 -4.860 1.00 55.22 86 ALA A N 1
ATOM 637 C CA . ALA A 1 86 ? -8.763 -5.387 -4.186 1.00 55.22 86 ALA A CA 1
ATOM 638 C C . ALA A 1 86 ? -7.399 -5.103 -3.534 1.00 55.22 86 ALA A C 1
ATOM 640 O O . ALA A 1 86 ? -7.030 -3.947 -3.315 1.00 55.22 86 ALA A O 1
ATOM 641 N N . GLY A 1 87 ? -6.639 -6.151 -3.217 1.00 57.53 87 GLY A N 1
ATOM 642 C CA . GLY A 1 87 ? -5.241 -6.036 -2.826 1.00 57.53 87 GLY A CA 1
ATOM 643 C C . GLY A 1 87 ? -4.385 -6.261 -4.056 1.00 57.53 87 GLY A C 1
ATOM 644 O O . GLY A 1 87 ? -4.419 -7.354 -4.602 1.00 57.53 87 GLY A O 1
ATOM 645 N N . ASP A 1 88 ? -3.627 -5.250 -4.481 1.00 64.38 88 ASP A N 1
ATOM 646 C CA . ASP A 1 88 ? -2.632 -5.374 -5.546 1.00 64.38 88 ASP A CA 1
ATOM 647 C C . ASP A 1 88 ? -1.795 -6.647 -5.280 1.00 64.38 88 ASP A C 1
ATOM 649 O O . ASP A 1 88 ? -0.986 -6.722 -4.351 1.00 64.38 88 ASP A O 1
ATOM 653 N N . SER A 1 89 ? -2.086 -7.723 -6.011 1.00 70.31 89 SER A N 1
ATOM 654 C CA . SER A 1 89 ? -1.547 -9.067 -5.757 1.00 70.31 89 SER A CA 1
ATOM 655 C C . SER A 1 89 ? -0.102 -9.194 -6.242 1.00 70.31 89 SER A C 1
ATOM 657 O O . SER A 1 89 ? 0.498 -10.269 -6.221 1.00 70.31 89 SER A O 1
ATOM 659 N N . THR A 1 90 ? 0.485 -8.067 -6.641 1.00 80.50 90 THR A N 1
ATOM 660 C CA . THR A 1 90 ? 1.885 -7.919 -6.990 1.00 80.50 90 THR A CA 1
ATOM 661 C C . THR A 1 90 ? 2.763 -8.451 -5.859 1.00 80.50 90 THR A C 1
ATOM 663 O O . THR A 1 90 ? 2.666 -8.036 -4.704 1.00 80.50 90 THR A O 1
ATOM 666 N N . SER A 1 91 ? 3.652 -9.389 -6.174 1.00 87.44 91 SER A N 1
ATOM 667 C CA . SER A 1 91 ? 4.592 -9.911 -5.184 1.00 87.44 91 SER A CA 1
ATOM 668 C C . SER A 1 91 ? 5.478 -8.786 -4.637 1.00 87.44 91 SER A C 1
ATOM 670 O O . SER A 1 91 ? 5.767 -7.805 -5.327 1.00 87.44 91 SER A O 1
ATOM 672 N N . TRP A 1 92 ? 5.957 -8.925 -3.398 1.00 86.12 92 TRP A N 1
ATOM 673 C CA . TRP A 1 92 ? 6.914 -7.962 -2.841 1.00 86.12 92 TRP A CA 1
ATOM 674 C C . TRP A 1 92 ? 8.140 -7.780 -3.750 1.00 86.12 92 TRP A C 1
ATOM 676 O O . TRP A 1 92 ? 8.608 -6.662 -3.916 1.00 86.12 92 TRP A O 1
ATOM 686 N N . GLY A 1 93 ? 8.606 -8.852 -4.402 1.00 90.19 93 GLY A N 1
ATOM 687 C CA . GLY A 1 93 ? 9.713 -8.790 -5.362 1.00 90.19 93 GLY A CA 1
ATOM 688 C C . GLY A 1 93 ? 9.423 -7.878 -6.556 1.00 90.19 93 GLY A C 1
ATOM 689 O O . GLY A 1 93 ? 10.247 -7.032 -6.886 1.00 90.19 93 GLY A O 1
ATOM 690 N N . MET A 1 94 ? 8.229 -7.973 -7.150 1.00 86.19 94 MET A N 1
ATOM 691 C CA . MET A 1 94 ? 7.825 -7.086 -8.248 1.00 86.19 94 MET A CA 1
ATOM 692 C C . MET A 1 94 ? 7.676 -5.628 -7.790 1.00 86.19 94 MET A C 1
ATOM 694 O O . MET A 1 94 ? 8.046 -4.706 -8.517 1.00 86.19 94 MET A O 1
ATOM 698 N N . ARG A 1 95 ? 7.206 -5.398 -6.557 1.00 85.19 95 ARG A N 1
ATOM 699 C CA . ARG A 1 95 ? 7.182 -4.051 -5.963 1.00 85.19 95 ARG A CA 1
ATOM 700 C C . ARG A 1 95 ? 8.585 -3.504 -5.725 1.00 85.19 95 ARG A C 1
ATOM 702 O O . ARG A 1 95 ? 8.853 -2.358 -6.073 1.00 85.19 95 ARG A O 1
ATOM 709 N N . ALA A 1 96 ? 9.484 -4.320 -5.184 1.00 88.44 96 ALA A N 1
ATOM 710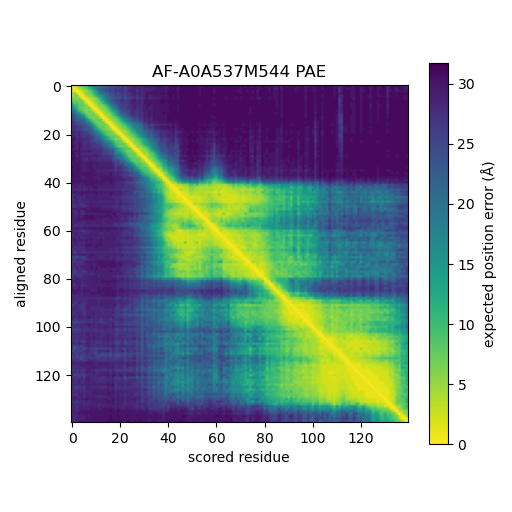 C CA . ALA A 1 96 ? 10.879 -3.953 -4.973 1.00 88.44 96 ALA A CA 1
ATOM 711 C C . ALA A 1 96 ? 11.569 -3.600 -6.298 1.00 88.44 96 ALA A C 1
ATOM 713 O O . ALA A 1 96 ? 12.233 -2.573 -6.384 1.00 88.44 96 ALA A O 1
ATOM 714 N N . GLN A 1 97 ? 11.312 -4.366 -7.359 1.00 86.25 97 GLN A N 1
ATOM 715 C CA . GLN A 1 97 ? 11.822 -4.073 -8.696 1.00 86.25 97 GLN A CA 1
ATOM 716 C C . GLN A 1 97 ? 11.321 -2.722 -9.234 1.00 86.25 97 GLN A C 1
ATOM 718 O O . GLN A 1 97 ? 12.072 -1.991 -9.876 1.00 86.25 97 GLN A O 1
ATOM 723 N N . SER A 1 98 ? 10.070 -2.340 -8.949 1.00 83.19 98 SER A N 1
ATOM 724 C CA . SER A 1 98 ? 9.556 -1.024 -9.359 1.00 83.19 98 SER A CA 1
ATOM 725 C C . SER A 1 98 ? 10.297 0.146 -8.691 1.00 83.19 98 SER A C 1
ATOM 727 O O . SER A 1 98 ? 10.457 1.203 -9.302 1.00 83.19 98 SER A O 1
ATOM 729 N N . LEU A 1 99 ? 10.821 -0.054 -7.476 1.00 85.12 99 LEU A N 1
ATOM 730 C CA . LEU A 1 99 ? 11.610 0.952 -6.760 1.00 85.12 99 LEU A CA 1
ATOM 731 C C . LEU A 1 99 ? 13.001 1.148 -7.385 1.00 85.12 99 LEU A C 1
ATOM 733 O O . LEU A 1 99 ? 13.523 2.261 -7.356 1.00 85.12 99 LEU A O 1
ATOM 737 N N . GLU A 1 100 ? 13.579 0.123 -8.019 1.00 82.44 100 GLU A N 1
ATOM 738 C CA . GLU A 1 100 ? 14.877 0.220 -8.710 1.00 82.44 100 GLU A CA 1
ATOM 739 C C . GLU A 1 100 ? 14.840 1.188 -9.903 1.00 82.44 100 GLU A C 1
ATOM 741 O O . GLU A 1 100 ? 15.847 1.813 -10.247 1.00 82.44 100 GLU A O 1
ATOM 746 N N . TYR A 1 101 ? 13.669 1.370 -10.521 1.00 77.50 101 TYR A N 1
ATOM 747 C CA . TYR A 1 101 ? 13.501 2.336 -11.605 1.00 77.50 101 TYR A CA 1
ATOM 748 C C . TYR A 1 101 ? 13.751 3.781 -11.141 1.00 77.50 101 TYR A C 1
ATOM 750 O O . TYR A 1 101 ? 14.299 4.575 -11.907 1.00 77.50 101 TYR A O 1
ATOM 758 N N . ALA A 1 102 ? 13.428 4.116 -9.885 1.00 76.81 102 ALA A N 1
ATOM 759 C CA . ALA A 1 102 ? 13.469 5.482 -9.355 1.00 76.81 102 ALA A CA 1
ATOM 760 C C . ALA A 1 102 ? 14.883 6.094 -9.220 1.00 76.81 102 ALA A C 1
ATOM 762 O O . ALA A 1 102 ? 15.009 7.262 -8.863 1.00 76.81 102 ALA A O 1
ATOM 763 N N . GLY A 1 103 ? 15.946 5.353 -9.544 1.00 77.31 103 GLY A N 1
ATOM 764 C CA . GLY A 1 103 ? 17.324 5.863 -9.587 1.00 77.31 103 GLY A CA 1
ATOM 765 C C . GLY A 1 103 ? 18.079 5.539 -10.875 1.00 77.31 103 GLY A C 1
ATOM 766 O O . GLY A 1 103 ? 19.258 5.873 -11.000 1.00 77.31 10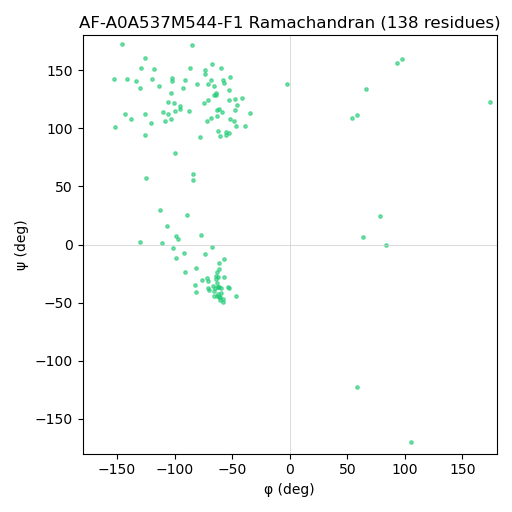3 GLY A O 1
ATOM 767 N N . ARG A 1 104 ? 17.431 4.881 -11.844 1.00 82.62 104 ARG A N 1
ATOM 768 C CA . ARG A 1 104 ? 18.104 4.373 -13.041 1.00 82.62 104 ARG A CA 1
ATOM 769 C C . ARG A 1 104 ? 18.366 5.514 -14.029 1.00 82.62 104 ARG A C 1
ATOM 771 O O . ARG A 1 104 ? 17.523 5.845 -14.858 1.00 82.62 104 ARG A O 1
ATOM 778 N N . THR A 1 105 ? 19.547 6.113 -13.918 1.00 87.94 105 THR A N 1
ATOM 779 C CA . THR A 1 105 ? 20.057 7.202 -14.768 1.00 87.94 105 THR A CA 1
ATOM 780 C C . THR A 1 105 ? 21.417 6.817 -15.360 1.00 87.94 105 THR A C 1
ATOM 782 O O . THR A 1 105 ? 22.074 5.905 -14.860 1.00 87.94 105 THR A O 1
ATOM 785 N N . GLY A 1 106 ? 21.842 7.484 -16.438 1.00 88.75 106 GLY A N 1
ATOM 786 C CA . GLY A 1 106 ? 23.113 7.206 -17.124 1.00 88.75 106 GLY A CA 1
ATOM 787 C C . GLY A 1 106 ? 22.975 6.457 -18.457 1.00 88.75 106 GLY A C 1
ATOM 788 O O . GLY A 1 106 ? 21.878 6.302 -18.999 1.00 88.75 106 GLY A O 1
ATOM 789 N N . THR A 1 107 ? 24.096 5.993 -19.010 1.00 90.62 107 THR A N 1
ATOM 790 C CA . THR A 1 107 ? 24.145 5.241 -20.276 1.00 90.62 107 THR A CA 1
ATOM 791 C C . THR A 1 107 ? 23.259 3.993 -20.216 1.00 90.62 107 THR A C 1
ATOM 793 O O . THR A 1 107 ? 23.235 3.304 -19.201 1.00 90.62 107 THR A O 1
ATOM 796 N N . GLN A 1 108 ? 22.527 3.693 -21.292 1.00 88.00 108 GLN A N 1
ATOM 797 C CA . GLN A 1 108 ? 21.522 2.618 -21.365 1.00 88.00 108 GLN A CA 1
ATOM 798 C C . GLN A 1 108 ? 20.290 2.766 -20.445 1.00 88.00 108 GLN A C 1
ATOM 800 O O . GLN A 1 108 ? 19.446 1.868 -20.400 1.00 88.00 108 GLN A O 1
ATOM 805 N N . SER A 1 109 ? 20.111 3.884 -19.735 1.00 90.06 109 SER A N 1
ATOM 806 C CA . SER A 1 109 ? 18.843 4.194 -19.052 1.00 90.06 109 SER A CA 1
ATOM 807 C C . SER A 1 109 ? 17.952 5.028 -19.969 1.00 90.06 109 SER A C 1
ATOM 809 O O . SER A 1 109 ? 18.449 5.972 -20.546 1.00 90.06 109 SER A O 1
ATOM 811 N N . CYS A 1 110 ? 16.653 4.753 -20.120 1.00 90.19 110 CYS A N 1
ATOM 812 C CA . CYS A 1 110 ? 15.763 5.660 -20.866 1.00 90.19 110 CYS A CA 1
ATOM 813 C C . CYS A 1 110 ? 15.260 6.795 -19.951 1.00 90.19 110 CYS A C 1
ATOM 815 O O . CYS A 1 110 ? 14.072 6.900 -19.663 1.00 90.19 110 CYS A O 1
ATOM 817 N N . SER A 1 111 ? 16.189 7.593 -19.414 1.00 88.06 111 SER A N 1
ATOM 818 C CA . SER A 1 111 ? 15.904 8.706 -18.499 1.00 88.06 111 SER A CA 1
ATOM 819 C C . SER A 1 111 ? 16.381 10.040 -19.087 1.00 88.06 111 SER A C 1
ATOM 821 O O . SER A 1 111 ? 17.453 10.078 -19.698 1.00 88.06 111 SER A O 1
ATOM 823 N N . PRO A 1 112 ? 15.635 11.149 -18.895 1.00 84.31 112 PRO A N 1
ATOM 824 C CA . PRO A 1 112 ? 16.088 12.487 -19.280 1.00 84.31 112 PRO A CA 1
ATOM 825 C C . PRO A 1 112 ? 17.169 13.054 -18.342 1.00 84.31 112 PRO A C 1
ATOM 827 O O . PRO A 1 112 ? 17.726 14.113 -18.625 1.00 84.31 112 PRO A O 1
ATOM 830 N N . VAL A 1 113 ? 17.455 12.387 -17.219 1.00 88.19 113 VAL A N 1
ATOM 831 C CA . VAL A 1 113 ? 18.429 12.833 -16.215 1.00 88.19 113 VAL A CA 1
ATOM 832 C C . VAL A 1 113 ? 19.726 12.028 -16.343 1.00 88.19 113 VAL A C 1
ATOM 834 O O . VAL A 1 113 ? 19.706 10.798 -16.340 1.00 88.19 113 VAL A O 1
ATOM 837 N N . GLY A 1 114 ? 20.862 12.731 -16.399 1.00 84.75 114 GLY A N 1
ATOM 838 C CA . GLY A 1 114 ? 22.205 12.145 -16.480 1.00 84.75 114 GLY A CA 1
ATOM 839 C C . GLY A 1 114 ? 22.735 11.970 -17.915 1.00 84.75 114 GLY A C 1
ATOM 840 O O . GLY A 1 114 ? 21.961 11.903 -18.873 1.00 84.75 114 GLY A O 1
ATOM 841 N N . PRO A 1 115 ? 24.069 11.918 -18.104 1.00 88.44 115 PRO A N 1
ATOM 842 C CA . PRO A 1 115 ? 24.665 11.754 -19.425 1.00 88.44 115 PRO A CA 1
ATOM 843 C C . PRO A 1 115 ? 24.385 10.355 -19.989 1.00 88.44 115 PRO A C 1
ATOM 845 O O . PRO A 1 115 ? 24.422 9.359 -19.272 1.00 88.44 115 PRO A O 1
ATOM 848 N N . GLY A 1 116 ? 24.131 10.273 -21.295 1.00 90.75 116 GLY A N 1
ATOM 849 C CA . GLY A 1 116 ? 24.002 8.995 -21.999 1.00 90.75 116 GLY A CA 1
ATOM 850 C C . GLY A 1 116 ? 22.628 8.320 -21.926 1.00 90.75 116 GLY A C 1
ATOM 851 O O . GLY A 1 116 ? 22.461 7.288 -22.570 1.00 90.75 116 GLY A O 1
ATOM 852 N N . GLY A 1 117 ? 21.623 8.886 -21.245 1.00 91.62 117 GLY A N 1
ATOM 853 C CA . GLY A 1 117 ? 20.282 8.278 -21.169 1.00 91.62 117 GLY A CA 1
ATOM 854 C C . GLY A 1 117 ? 19.555 8.148 -22.523 1.00 91.62 117 GLY A C 1
ATOM 855 O O . GLY A 1 117 ? 18.818 7.202 -22.794 1.00 91.62 117 GLY A O 1
ATOM 856 N N . PHE A 1 118 ? 19.848 9.031 -23.478 1.00 90.44 118 PHE A N 1
ATOM 857 C CA . PHE A 1 118 ? 19.273 8.930 -24.826 1.00 90.44 118 PHE A CA 1
ATOM 858 C C . PHE A 1 118 ? 19.564 7.576 -25.512 1.00 90.44 118 PHE A C 1
ATOM 860 O O . PHE A 1 118 ? 18.762 7.119 -26.324 1.00 90.44 118 PHE A O 1
ATOM 867 N N . THR A 1 119 ? 20.677 6.913 -25.164 1.00 93.06 119 THR A N 1
ATOM 868 C CA . THR A 1 119 ? 21.073 5.621 -25.753 1.00 93.06 119 THR A CA 1
ATOM 869 C C . THR A 1 119 ? 20.092 4.497 -25.416 1.00 93.06 119 THR A C 1
ATOM 871 O O . THR A 1 119 ? 19.753 3.707 -26.295 1.00 93.06 119 THR A O 1
ATOM 874 N N . GLY A 1 120 ? 19.547 4.476 -24.194 1.00 93.19 120 GLY A N 1
ATOM 875 C CA . GLY A 1 120 ? 18.555 3.480 -23.783 1.00 93.19 120 GLY A CA 1
ATOM 876 C C . GLY A 1 120 ? 17.192 3.683 -24.451 1.00 93.19 120 GLY A C 1
ATOM 877 O O . GLY A 1 120 ? 16.536 2.710 -24.823 1.00 93.19 120 GLY A O 1
ATOM 878 N N . CYS A 1 121 ? 16.771 4.939 -24.650 1.00 92.12 121 CYS A N 1
ATOM 879 C CA . CYS A 1 121 ? 15.531 5.240 -25.374 1.00 92.12 121 CYS A CA 1
ATOM 880 C C . CYS A 1 121 ? 15.647 4.925 -26.871 1.00 92.12 121 CYS A C 1
ATOM 882 O O . CYS A 1 121 ? 14.707 4.388 -27.452 1.00 92.12 121 CYS A O 1
ATOM 884 N N . TRP A 1 122 ? 16.798 5.212 -27.488 1.00 93.31 122 TRP A N 1
ATOM 885 C CA . TRP A 1 122 ? 17.061 4.848 -28.882 1.00 93.31 122 TRP A CA 1
ATOM 886 C C . TRP A 1 122 ? 16.938 3.335 -29.095 1.00 93.31 122 TRP A C 1
ATOM 888 O O . TRP A 1 122 ? 16.209 2.876 -29.968 1.00 93.31 122 TRP A O 1
ATOM 898 N N . ASP A 1 123 ? 17.591 2.552 -28.242 1.00 93.44 123 ASP A N 1
ATOM 899 C CA . ASP A 1 123 ? 17.536 1.092 -28.264 1.00 93.44 123 ASP A CA 1
ATOM 900 C C . ASP A 1 123 ? 16.107 0.554 -28.017 1.00 93.44 123 ASP A C 1
ATOM 902 O O . ASP A 1 123 ? 15.656 -0.386 -28.674 1.00 93.44 123 ASP A O 1
ATOM 906 N N . GLN A 1 124 ? 15.327 1.203 -27.143 1.00 92.75 124 GLN A N 1
ATOM 907 C CA . GLN A 1 124 ? 13.901 0.899 -26.982 1.00 92.75 124 GLN A CA 1
ATOM 908 C C . GLN A 1 124 ? 13.097 1.176 -28.258 1.00 92.75 124 GLN A C 1
ATOM 910 O O . GLN A 1 124 ? 12.289 0.334 -28.642 1.00 92.75 124 GLN A O 1
ATOM 915 N N . MET A 1 125 ? 13.319 2.307 -28.930 1.00 93.56 125 MET A N 1
ATOM 916 C CA . MET A 1 125 ? 12.641 2.623 -30.192 1.00 93.56 125 MET A CA 1
ATOM 917 C C . MET A 1 125 ? 12.971 1.606 -31.286 1.00 93.56 125 MET A C 1
ATOM 919 O O . MET A 1 125 ? 12.070 1.154 -31.987 1.00 93.56 125 MET A O 1
ATOM 923 N N . MET A 1 126 ? 14.239 1.201 -31.397 1.00 93.12 126 MET A N 1
ATOM 924 C CA . MET A 1 126 ? 14.654 0.168 -32.347 1.00 93.12 126 MET A CA 1
ATOM 925 C C . MET A 1 126 ? 13.957 -1.165 -32.053 1.00 93.12 126 MET A C 1
ATOM 927 O O . MET A 1 126 ? 13.409 -1.778 -32.965 1.00 93.12 126 MET A O 1
ATOM 931 N N . ARG A 1 127 ? 13.890 -1.588 -30.780 1.00 91.88 127 ARG A N 1
ATOM 932 C CA . ARG A 1 127 ? 13.124 -2.782 -30.377 1.00 91.88 127 ARG A CA 1
ATOM 933 C C . ARG A 1 127 ? 11.651 -2.692 -30.760 1.00 91.88 127 ARG A C 1
ATOM 935 O O . ARG A 1 127 ? 11.129 -3.654 -31.311 1.00 91.88 127 ARG A O 1
ATOM 942 N N . VAL A 1 128 ? 10.998 -1.562 -30.482 1.00 93.38 128 VAL A N 1
ATOM 943 C CA . VAL A 1 128 ? 9.580 -1.354 -30.814 1.00 93.38 128 VAL A CA 1
ATOM 944 C C . VAL A 1 128 ? 9.368 -1.459 -32.327 1.00 93.38 128 VAL A C 1
ATOM 946 O O . VAL A 1 128 ? 8.537 -2.250 -32.770 1.00 93.38 128 VAL A O 1
ATOM 949 N N . ALA A 1 129 ? 10.202 -0.788 -33.126 1.00 90.81 129 ALA A N 1
ATOM 950 C CA . ALA A 1 129 ? 10.158 -0.882 -34.584 1.00 90.81 129 ALA A CA 1
ATOM 951 C C . ALA A 1 129 ? 10.379 -2.323 -35.089 1.00 90.81 129 ALA A C 1
ATOM 953 O O . ALA A 1 129 ? 9.717 -2.763 -36.030 1.00 90.81 129 ALA A O 1
ATOM 954 N N . HIS A 1 130 ? 11.268 -3.089 -34.442 1.00 88.06 130 HIS A N 1
ATOM 955 C CA . HIS A 1 130 ? 11.471 -4.506 -34.751 1.00 88.06 130 HIS A CA 1
ATOM 956 C C . HIS A 1 130 ? 10.248 -5.369 -34.428 1.00 88.06 130 HIS A C 1
ATOM 958 O O . HIS A 1 130 ? 9.898 -6.248 -35.215 1.00 88.06 130 HIS A O 1
ATOM 964 N N . THR A 1 131 ? 9.578 -5.108 -33.304 1.00 90.56 131 THR A N 1
ATOM 965 C CA . THR A 1 131 ? 8.357 -5.832 -32.928 1.00 90.56 131 THR A CA 1
ATOM 966 C C . THR A 1 131 ? 7.157 -5.483 -33.809 1.00 90.56 131 THR A C 1
ATOM 968 O O . THR A 1 131 ? 6.325 -6.351 -34.056 1.00 90.56 131 THR A O 1
ATOM 971 N N . GLU A 1 132 ? 7.075 -4.251 -34.321 1.00 87.56 132 GLU A N 1
ATOM 972 C CA . GLU A 1 132 ? 5.997 -3.797 -35.214 1.00 87.56 132 GLU A CA 1
ATOM 973 C C . GLU A 1 132 ? 6.150 -4.326 -36.649 1.00 87.56 132 GLU A C 1
ATOM 975 O O . GLU A 1 132 ? 5.158 -4.562 -37.343 1.00 87.56 132 GLU A O 1
ATOM 980 N N . HIS A 1 133 ? 7.387 -4.549 -37.102 1.00 83.12 133 HIS A N 1
ATOM 981 C CA . HIS A 1 133 ? 7.693 -4.948 -38.477 1.00 83.12 133 HIS A CA 1
ATOM 982 C C . HIS A 1 133 ? 8.522 -6.243 -38.577 1.00 83.12 133 HIS A C 1
ATOM 984 O O . HIS A 1 133 ? 9.564 -6.250 -39.242 1.00 83.12 133 HIS A O 1
ATOM 990 N N . PRO A 1 134 ? 8.058 -7.377 -38.012 1.00 71.94 134 PRO A N 1
ATOM 991 C CA . PRO A 1 134 ? 8.852 -8.607 -37.915 1.00 71.94 134 PRO A CA 1
ATOM 992 C C . PRO A 1 134 ? 9.233 -9.211 -39.277 1.00 71.94 134 PRO A C 1
ATOM 994 O O . PRO A 1 134 ? 10.217 -9.935 -39.381 1.00 71.94 134 PRO A O 1
ATOM 997 N N . THR A 1 135 ? 8.479 -8.911 -40.338 1.00 68.25 135 THR A N 1
ATOM 998 C CA . THR A 1 135 ? 8.667 -9.471 -41.687 1.00 68.25 135 THR A CA 1
ATOM 999 C C . THR A 1 135 ? 9.436 -8.562 -42.652 1.00 68.25 135 THR A C 1
ATOM 1001 O O . THR A 1 135 ? 9.850 -9.027 -43.710 1.00 68.25 135 THR A O 1
ATOM 1004 N N . ASN A 1 136 ? 9.665 -7.287 -42.307 1.00 65.25 136 ASN A N 1
ATOM 1005 C CA . ASN A 1 136 ? 10.335 -6.304 -43.179 1.00 65.25 136 ASN A CA 1
ATOM 1006 C C . ASN A 1 136 ? 11.827 -6.112 -42.860 1.00 65.25 136 ASN A C 1
ATOM 1008 O O . ASN A 1 136 ? 12.475 -5.235 -43.425 1.00 65.25 136 ASN A O 1
ATOM 1012 N N . LEU A 1 137 ? 12.380 -6.933 -41.965 1.00 64.38 137 LEU A N 1
ATOM 1013 C CA . LEU A 1 137 ? 13.754 -6.821 -41.468 1.00 64.38 137 LEU A CA 1
ATOM 1014 C C . LEU A 1 137 ? 14.636 -7.983 -41.919 1.00 64.38 137 LEU A C 1
ATOM 1016 O O . LEU A 1 137 ? 15.573 -8.364 -41.224 1.00 64.38 137 LEU A O 1
ATOM 1020 N N . VAL A 1 138 ? 14.340 -8.552 -43.089 1.00 60.94 138 VAL A N 1
ATOM 1021 C CA . VAL A 1 138 ? 15.291 -9.428 -43.775 1.00 60.94 138 VAL A CA 1
ATOM 1022 C C . VAL A 1 138 ? 16.510 -8.567 -44.122 1.00 60.94 138 VAL A C 1
ATOM 1024 O O . VAL A 1 138 ? 16.353 -7.621 -44.903 1.00 60.94 138 VAL A O 1
ATOM 1027 N N . PRO A 1 139 ? 17.706 -8.835 -43.563 1.00 60.03 139 PRO A N 1
ATOM 1028 C CA . PRO A 1 139 ? 18.911 -8.203 -44.071 1.00 60.03 139 PRO A CA 1
ATOM 1029 C C . PRO A 1 139 ? 19.059 -8.657 -45.525 1.00 60.03 139 PRO A C 1
ATOM 1031 O O . PRO A 1 139 ? 19.144 -9.855 -45.797 1.00 60.03 139 PRO A O 1
ATOM 1034 N N . ARG A 1 140 ? 18.981 -7.706 -46.458 1.00 52.91 140 ARG A N 1
ATOM 1035 C CA . ARG A 1 140 ? 19.405 -7.946 -47.837 1.00 52.91 140 ARG A CA 1
ATOM 1036 C C . ARG A 1 140 ? 20.917 -8.059 -47.898 1.00 52.91 140 ARG A C 1
ATOM 1038 O O . ARG A 1 140 ? 21.577 -7.263 -47.195 1.00 52.91 140 ARG A O 1
#

Sequence (140 aa):
MKPMFKAAVLLAAAAALAPISAQTSSAQSQSSAEADASAQEKISRLVVYGNDPCPHAEDQIVVCARRPESERYRIPKALRDTDTEAGDSTSWGMRAQSLEYAGRTGTQSCSPVGPGGFTGCWDQMMRVAHTEHPTNLVPR

Foldseek 3Di:
DDDDDDDDDDDDDDDDDDDDDDPDDDPPPPPPPPPPPPDPAAEAEEEAEDPDDQDDDDRHHYHYDYDYNVCPPPDDPVVVPPPCVNPPVDDVVNVVVVVVLVPDDDALACDPDYPRNVNVVVVVVVVVVCVVCVPPPDDD

Solvent-accessible surface area (backbone atoms only — not comparable to full-atom values): 9462 Å² total; per-residue (Å²): 139,85,81,88,86,79,88,81,91,78,90,78,89,79,92,78,87,86,85,85,71,89,79,74,79,76,80,78,75,76,74,68,76,77,69,76,85,77,82,70,77,47,72,46,81,46,78,38,47,55,84,58,81,75,74,84,58,93,87,34,53,64,50,67,49,77,42,57,57,83,53,76,87,42,81,54,72,86,68,63,68,56,53,77,83,74,49,81,76,67,48,69,67,61,54,54,55,58,57,58,59,80,73,54,53,21,68,65,17,72,28,97,51,62,70,51,3,65,54,22,42,50,54,49,51,52,51,51,53,46,70,76,39,72,83,80,66,71,85,126

pLDDT: mean 72.59, std 17.88, range [40.47, 93.56]

Secondary structure (DSSP, 8-state):
-------------------------------------SS---EEEEEEETTPPPPP-SSSEEEEEEE-GGGSSSPPGGGT---TTTS----HHHHHHHHHGGG--STT---SSSTTTHHHHHHHHHHHHHHH-TTS----

Radius of gyration: 32.67 Å; Cα contacts (8 Å, |Δi|>4): 96; chains: 1; bounding box: 56×56×88 Å

Mean predicted aligned error: 19.58 Å